Protein AF-A0A653BWK1-F1 (afdb_monomer_lite)

Radius of gyration: 15.11 Å; chains: 1; bounding box: 30×24×39 Å

Structure (mmCIF, N/CA/C/O backbone):
data_AF-A0A653BWK1-F1
#
_entry.id   AF-A0A653BWK1-F1
#
loop_
_atom_site.group_PDB
_atom_site.id
_atom_site.type_symbol
_atom_site.label_atom_id
_atom_site.label_alt_id
_atom_site.label_comp_id
_atom_site.label_asym_id
_atom_site.label_entity_id
_atom_site.label_seq_id
_atom_site.pdbx_PDB_ins_code
_atom_site.Cartn_x
_atom_site.Cartn_y
_atom_site.C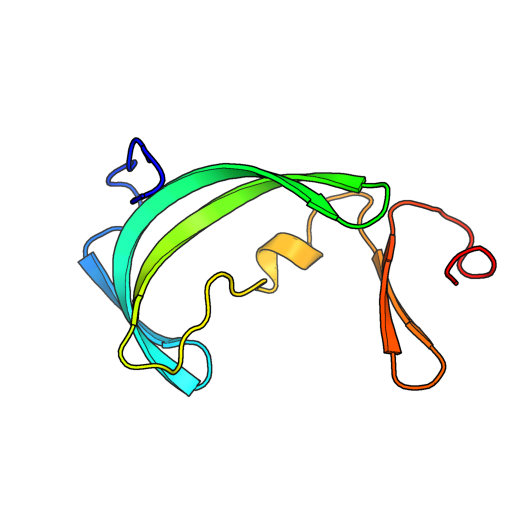artn_z
_atom_site.occupancy
_atom_site.B_iso_or_equiv
_atom_site.auth_seq_id
_atom_site.auth_comp_id
_atom_site.auth_asym_id
_atom_site.auth_atom_id
_atom_site.pdbx_PDB_model_num
ATOM 1 N N . GLU A 1 1 ? -12.318 -0.363 -17.928 1.00 37.22 1 GLU A N 1
ATOM 2 C CA . GLU A 1 1 ? -11.496 0.806 -18.306 1.00 37.22 1 GLU A CA 1
ATOM 3 C C . GLU A 1 1 ? -10.208 0.764 -17.509 1.00 37.22 1 GLU A C 1
ATOM 5 O O . GLU A 1 1 ? -10.270 0.441 -16.330 1.00 37.22 1 GLU A O 1
ATOM 10 N N . LYS A 1 2 ? -9.052 1.015 -18.135 1.00 39.84 2 LYS A N 1
ATOM 11 C CA . LYS A 1 2 ? -7.818 1.251 -17.376 1.00 39.84 2 LYS A CA 1
ATOM 12 C C . LYS A 1 2 ? -8.029 2.563 -16.631 1.00 39.84 2 LYS A C 1
ATOM 14 O O . LYS A 1 2 ? -8.350 3.554 -17.284 1.00 39.84 2 LYS A O 1
ATOM 19 N N . LEU A 1 3 ? -7.920 2.545 -15.305 1.00 43.22 3 LEU A N 1
ATOM 20 C CA . LEU A 1 3 ? -7.907 3.767 -14.507 1.00 43.22 3 LEU A CA 1
ATOM 21 C C . LEU A 1 3 ? -6.898 4.723 -15.177 1.00 43.22 3 LEU A C 1
ATOM 23 O O . LEU A 1 3 ? -5.811 4.293 -15.567 1.00 43.22 3 LEU A O 1
ATOM 27 N N . GLY A 1 4 ? -7.300 5.960 -15.462 1.00 45.44 4 GLY A N 1
ATOM 28 C CA . GLY A 1 4 ? -6.469 6.956 -16.143 1.00 45.44 4 GLY A CA 1
ATOM 29 C C . GLY A 1 4 ? -5.379 7.479 -15.213 1.00 45.44 4 GLY A C 1
ATOM 30 O O . GLY A 1 4 ? -5.454 8.618 -14.775 1.00 45.44 4 GLY A O 1
ATOM 31 N N . LEU A 1 5 ? -4.434 6.608 -14.873 1.00 56.72 5 LEU A N 1
ATOM 32 C CA . LEU A 1 5 ? -3.398 6.817 -13.872 1.00 56.72 5 LEU A CA 1
ATOM 33 C C . LEU A 1 5 ? -2.220 7.595 -14.491 1.00 56.72 5 LEU A C 1
ATOM 35 O O . LEU A 1 5 ? -1.595 7.122 -15.448 1.00 56.72 5 LEU A O 1
ATOM 39 N N . GLU A 1 6 ? -1.913 8.788 -13.972 1.00 66.69 6 GLU A N 1
ATOM 40 C CA . GLU A 1 6 ? -0.688 9.527 -14.315 1.00 66.69 6 GLU A CA 1
ATOM 41 C C . GLU A 1 6 ? 0.476 8.948 -13.500 1.00 66.69 6 GLU A C 1
ATOM 43 O O . GLU A 1 6 ? 0.708 9.316 -12.351 1.00 66.69 6 GLU A O 1
ATOM 48 N N . LEU A 1 7 ? 1.193 7.991 -14.095 1.00 76.25 7 LEU A N 1
ATOM 49 C CA . LEU A 1 7 ? 2.296 7.294 -13.433 1.00 76.25 7 LEU A CA 1
ATOM 50 C C . LEU A 1 7 ? 3.493 8.222 -13.197 1.00 76.25 7 LEU A C 1
ATOM 52 O O . LEU A 1 7 ? 4.102 8.724 -14.145 1.00 76.25 7 LEU A O 1
ATOM 56 N N . ASP A 1 8 ? 3.897 8.357 -11.935 1.00 80.56 8 ASP A N 1
ATOM 57 C CA . ASP A 1 8 ? 5.194 8.914 -11.570 1.00 80.56 8 ASP A CA 1
ATOM 58 C C . ASP A 1 8 ? 6.277 7.850 -11.852 1.00 80.56 8 ASP A C 1
ATOM 60 O O . ASP A 1 8 ? 6.176 6.722 -11.352 1.00 80.56 8 ASP A O 1
ATOM 64 N N . PRO A 1 9 ? 7.331 8.154 -12.638 1.00 83.06 9 PRO A N 1
ATOM 65 C CA . PRO A 1 9 ? 8.421 7.210 -12.900 1.00 83.06 9 PRO A CA 1
ATOM 66 C C . PRO A 1 9 ? 9.207 6.811 -11.639 1.00 83.06 9 PRO A C 1
ATOM 68 O O . PRO A 1 9 ? 9.995 5.861 -11.679 1.00 83.06 9 PRO A O 1
ATOM 71 N N . ASN A 1 10 ? 9.015 7.504 -10.515 1.00 80.94 10 ASN A N 1
ATOM 72 C CA . ASN A 1 10 ? 9.592 7.126 -9.236 1.00 80.94 10 ASN A CA 1
ATOM 73 C C . ASN A 1 10 ? 9.209 5.691 -8.864 1.00 80.94 10 ASN A C 1
ATOM 75 O O . ASN A 1 10 ? 8.042 5.301 -8.854 1.00 80.94 10 ASN A O 1
ATOM 79 N N . GLY A 1 11 ? 10.224 4.891 -8.544 1.00 75.62 11 GLY A N 1
ATOM 80 C CA . GLY A 1 11 ? 10.039 3.492 -8.180 1.00 75.62 11 GLY A CA 1
ATOM 81 C C . GLY A 1 11 ? 9.939 2.527 -9.363 1.00 75.62 11 GLY A C 1
ATOM 82 O O . GLY A 1 11 ? 9.862 1.330 -9.109 1.00 75.62 11 GLY A O 1
ATOM 83 N N . ALA A 1 12 ? 9.982 2.989 -10.620 1.00 87.56 12 ALA A N 1
ATOM 84 C CA . ALA A 1 12 ? 9.957 2.134 -11.811 1.00 87.56 12 ALA A CA 1
ATOM 85 C C . ALA A 1 12 ? 11.245 1.305 -11.994 1.00 87.56 12 ALA A C 1
ATOM 87 O O . ALA A 1 12 ? 12.322 1.675 -11.523 1.00 87.56 12 ALA A O 1
ATOM 88 N N . GLY A 1 13 ? 11.139 0.194 -12.728 1.00 86.12 13 GLY A N 1
ATOM 89 C CA . GLY A 1 13 ? 12.286 -0.621 -13.141 1.00 86.12 13 GLY A CA 1
ATOM 90 C C . GLY A 1 13 ? 12.794 -1.608 -12.087 1.00 86.12 13 GLY A C 1
ATOM 91 O O . GLY A 1 13 ? 13.845 -2.220 -12.277 1.00 86.12 13 GLY A O 1
ATOM 92 N N . GLN A 1 14 ? 12.072 -1.762 -10.980 1.00 86.12 14 GLN A N 1
ATOM 93 C CA . GLN A 1 14 ? 12.442 -2.646 -9.882 1.00 86.12 14 GLN A CA 1
ATOM 94 C C . GLN A 1 14 ? 11.745 -3.997 -10.036 1.00 86.12 14 GLN A C 1
ATOM 96 O O . GLN A 1 14 ? 10.544 -4.065 -10.304 1.00 86.12 14 GLN A O 1
ATOM 101 N N . LEU A 1 15 ? 12.498 -5.077 -9.827 1.00 88.56 15 LEU A N 1
ATOM 102 C CA . LEU A 1 15 ? 11.940 -6.417 -9.675 1.00 88.56 15 LEU A CA 1
ATOM 103 C C . LEU A 1 15 ? 11.664 -6.672 -8.191 1.00 88.56 15 LEU A C 1
ATOM 105 O O . LEU A 1 15 ? 12.590 -6.754 -7.384 1.00 88.56 15 LEU A O 1
ATOM 109 N N . LEU A 1 16 ? 10.392 -6.817 -7.840 1.00 85.88 16 LEU A N 1
ATOM 110 C CA . LEU A 1 16 ? 9.930 -7.133 -6.496 1.00 85.88 16 LEU A CA 1
ATOM 111 C C . LEU A 1 16 ? 9.788 -8.653 -6.368 1.00 85.88 16 LEU A C 1
ATOM 113 O O . LEU A 1 16 ? 8.894 -9.254 -6.964 1.00 85.88 16 LEU A O 1
ATOM 117 N N . GLN A 1 17 ? 10.684 -9.277 -5.604 1.00 84.81 17 GLN A N 1
ATOM 118 C CA . GLN A 1 17 ? 10.621 -10.707 -5.297 1.00 84.81 17 GLN A CA 1
ATOM 119 C C . GLN A 1 17 ? 9.760 -10.962 -4.059 1.00 84.81 17 GLN A C 1
ATOM 121 O O . GLN A 1 17 ? 9.873 -10.253 -3.061 1.00 84.81 17 GLN A O 1
ATOM 126 N N . GLY A 1 18 ? 8.910 -11.989 -4.119 1.00 77.19 18 GLY A N 1
ATOM 127 C CA . GLY A 1 18 ? 8.001 -12.337 -3.027 1.00 77.19 18 GLY A CA 1
ATOM 128 C C . GLY A 1 18 ? 6.845 -11.350 -2.854 1.00 77.19 18 GLY A C 1
ATOM 129 O O . GLY A 1 18 ? 6.133 -11.424 -1.853 1.00 77.19 18 GLY A O 1
ATOM 130 N N . PHE A 1 19 ? 6.626 -10.443 -3.813 1.00 78.25 19 PHE A N 1
ATOM 131 C CA . PHE A 1 19 ? 5.473 -9.547 -3.822 1.00 78.25 19 PHE A CA 1
ATOM 132 C C . PHE A 1 19 ? 4.210 -10.400 -3.871 1.00 78.25 19 PHE A C 1
ATOM 134 O O . PHE A 1 19 ? 4.050 -11.154 -4.818 1.00 78.25 19 PHE A O 1
ATOM 141 N N . GLY A 1 20 ? 3.402 -10.390 -2.807 1.00 74.06 20 GLY A N 1
ATOM 142 C CA . GLY A 1 20 ? 2.237 -11.273 -2.650 1.00 74.06 20 GLY A CA 1
ATOM 143 C C . GLY A 1 20 ? 2.530 -12.785 -2.677 1.00 74.06 20 GLY A C 1
ATOM 144 O O . GLY A 1 20 ? 1.595 -13.575 -2.614 1.00 74.06 20 GLY A O 1
ATOM 145 N N . GLY A 1 21 ? 3.797 -13.209 -2.751 1.00 80.06 21 GLY A N 1
ATOM 146 C CA . GLY A 1 21 ? 4.203 -14.598 -3.004 1.00 80.06 21 GLY A CA 1
ATOM 147 C C . GLY A 1 21 ? 4.645 -14.906 -4.445 1.00 80.06 21 GLY A C 1
ATOM 148 O O . GLY A 1 21 ? 4.985 -16.054 -4.717 1.00 80.06 21 GLY A O 1
ATOM 149 N N . GLY A 1 22 ? 4.675 -13.912 -5.341 1.00 84.94 22 GLY A N 1
ATOM 150 C CA . GLY A 1 22 ? 5.152 -14.023 -6.726 1.00 84.94 22 GLY A CA 1
ATOM 151 C C . GLY A 1 22 ? 6.233 -12.996 -7.078 1.00 84.94 22 GLY A C 1
ATOM 152 O O . GLY A 1 22 ? 6.979 -12.527 -6.208 1.00 84.94 22 GLY A O 1
ATOM 153 N N . HIS A 1 23 ? 6.320 -12.651 -8.361 1.00 87.50 23 HIS A N 1
ATOM 154 C CA . HIS A 1 23 ? 7.188 -11.597 -8.874 1.00 87.50 23 HIS A CA 1
ATOM 155 C C . HIS A 1 23 ? 6.362 -10.449 -9.434 1.00 87.50 23 HIS A C 1
ATOM 157 O O . HIS A 1 23 ? 5.342 -10.644 -10.096 1.00 87.50 23 HIS A O 1
ATOM 163 N N . ALA A 1 24 ? 6.846 -9.231 -9.222 1.00 88.69 24 ALA A N 1
ATOM 164 C CA . ALA A 1 24 ? 6.249 -8.056 -9.829 1.00 88.69 24 ALA A CA 1
ATOM 165 C C . ALA A 1 24 ? 7.321 -7.116 -10.373 1.00 88.69 24 ALA A C 1
ATOM 167 O O . ALA A 1 24 ? 8.357 -6.907 -9.742 1.00 88.69 24 ALA A O 1
ATOM 168 N N . PHE A 1 25 ? 7.077 -6.547 -11.549 1.00 89.31 25 PHE A N 1
ATOM 169 C CA . PHE A 1 25 ? 7.927 -5.517 -12.131 1.00 89.31 25 PHE A CA 1
ATOM 170 C C . PHE A 1 25 ? 7.262 -4.155 -11.964 1.00 89.31 25 PHE A C 1
ATOM 172 O O . PHE A 1 25 ? 6.137 -3.948 -12.424 1.00 89.31 25 PHE A O 1
ATOM 179 N N . SER A 1 26 ? 7.938 -3.216 -11.307 1.00 90.00 26 SER A N 1
ATOM 180 C CA . SER A 1 26 ? 7.374 -1.889 -11.080 1.00 90.00 26 SER A CA 1
ATOM 181 C C . SER A 1 26 ? 7.397 -1.034 -12.349 1.00 90.00 26 SER A C 1
ATOM 183 O O . SER A 1 26 ? 8.410 -0.892 -13.041 1.00 90.00 26 SER A O 1
ATOM 185 N N . ARG A 1 27 ? 6.251 -0.427 -12.649 1.00 90.25 27 ARG A N 1
ATOM 186 C CA . ARG A 1 27 ? 6.059 0.530 -13.745 1.00 90.25 27 ARG A CA 1
ATOM 187 C C . ARG A 1 27 ? 6.221 1.979 -13.296 1.00 90.25 27 ARG A C 1
ATOM 189 O O . ARG A 1 27 ? 6.457 2.838 -14.136 1.00 90.25 27 ARG A O 1
ATOM 196 N N . GLY A 1 28 ? 6.147 2.218 -11.994 1.00 88.62 28 GLY A N 1
ATOM 197 C CA . GLY A 1 28 ? 6.218 3.533 -11.378 1.00 88.62 28 GLY A CA 1
ATOM 198 C C . GLY A 1 28 ? 5.443 3.529 -10.074 1.00 88.62 28 GLY A C 1
ATOM 199 O O . GLY A 1 28 ? 5.146 2.467 -9.514 1.00 88.62 28 GLY A O 1
ATOM 200 N N . SER A 1 29 ? 5.092 4.715 -9.613 1.00 88.56 29 SER A N 1
ATOM 201 C CA . SER A 1 29 ? 4.238 4.907 -8.456 1.00 88.56 29 SER A CA 1
ATOM 202 C C . SER A 1 29 ? 3.107 5.862 -8.774 1.00 88.56 29 SER A C 1
ATOM 204 O O . SER A 1 29 ? 3.147 6.621 -9.740 1.00 88.56 29 SER A O 1
ATOM 206 N N . GLU A 1 30 ? 2.079 5.796 -7.949 1.00 87.69 30 GLU A N 1
ATOM 207 C CA . GLU A 1 30 ? 0.948 6.687 -8.056 1.00 87.69 30 GLU A CA 1
ATOM 208 C C . GLU A 1 30 ? 0.382 7.002 -6.690 1.00 87.69 30 GLU A C 1
ATOM 210 O O . GLU A 1 30 ? 0.348 6.156 -5.792 1.00 87.69 30 GLU A O 1
ATOM 215 N N . ARG A 1 31 ? -0.072 8.245 -6.561 1.00 86.62 31 ARG A N 1
ATOM 216 C CA . ARG A 1 31 ? -0.764 8.737 -5.388 1.00 86.62 31 ARG A CA 1
ATOM 217 C C . ARG A 1 31 ? -2.264 8.715 -5.641 1.00 86.62 31 ARG A C 1
ATOM 219 O O . ARG A 1 31 ? -2.727 9.286 -6.621 1.00 86.62 31 ARG A O 1
ATOM 226 N N . PHE A 1 32 ? -3.013 8.098 -4.740 1.00 83.81 32 PHE A N 1
ATOM 227 C CA . PHE A 1 32 ? -4.468 8.086 -4.801 1.00 83.81 32 PHE A CA 1
ATOM 228 C C . PHE A 1 32 ? -5.073 8.204 -3.408 1.00 83.81 32 PHE A C 1
ATOM 230 O O . PHE A 1 32 ? -4.467 7.847 -2.393 1.00 83.81 32 PHE A O 1
ATOM 237 N N . GLU A 1 33 ? -6.301 8.705 -3.382 1.00 84.81 33 GLU A N 1
ATOM 238 C CA . GLU A 1 33 ? -7.137 8.700 -2.194 1.00 84.81 33 GLU A CA 1
ATOM 239 C C . GLU A 1 33 ? -7.968 7.418 -2.169 1.00 84.81 33 GLU A C 1
ATOM 241 O O . GLU A 1 33 ? -8.585 7.024 -3.159 1.00 84.81 33 GLU A O 1
ATOM 246 N N . MET A 1 34 ? -8.005 6.764 -1.016 1.00 80.50 34 MET A N 1
ATOM 247 C CA . MET A 1 34 ? -8.839 5.599 -0.771 1.00 80.50 34 MET A CA 1
ATOM 248 C C . MET A 1 34 ? -9.667 5.831 0.479 1.00 80.50 34 MET A C 1
ATOM 250 O O . MET A 1 34 ? -9.159 6.242 1.521 1.00 80.50 34 MET A O 1
ATOM 254 N N . THR A 1 35 ? -10.950 5.500 0.386 1.00 77.44 35 THR A N 1
ATOM 255 C CA . THR A 1 35 ? -11.801 5.386 1.566 1.00 77.44 35 THR A CA 1
ATOM 256 C C . THR A 1 35 ? -11.800 3.938 2.029 1.00 77.44 35 THR A C 1
ATOM 258 O O . THR A 1 35 ? -12.242 3.052 1.300 1.00 77.44 35 THR A O 1
ATOM 261 N N . LEU A 1 36 ? -11.308 3.696 3.242 1.00 73.12 36 LEU A N 1
ATOM 262 C CA . LEU A 1 36 ? -11.334 2.385 3.874 1.00 73.12 36 LEU A CA 1
ATOM 263 C C . LEU A 1 36 ? -12.134 2.455 5.174 1.00 73.12 36 LEU A C 1
ATOM 265 O O . LEU A 1 36 ? -11.729 3.113 6.134 1.00 73.12 36 LEU A O 1
ATOM 269 N N . ALA A 1 37 ? -13.281 1.774 5.186 1.00 72.56 37 ALA A N 1
ATOM 270 C CA . ALA A 1 37 ? -14.322 1.966 6.192 1.00 72.56 37 ALA A CA 1
ATOM 271 C C . ALA A 1 37 ? -14.721 3.454 6.297 1.00 72.56 37 ALA A C 1
ATOM 273 O O . ALA A 1 37 ? -15.318 3.989 5.369 1.00 72.56 37 ALA A O 1
ATOM 274 N N . GLU A 1 38 ? -14.371 4.125 7.395 1.00 71.62 38 GLU A N 1
ATOM 275 C CA . GLU A 1 38 ? -14.642 5.554 7.634 1.00 71.62 38 GLU A CA 1
ATOM 276 C C . GLU A 1 38 ? -13.376 6.428 7.523 1.00 71.62 38 GLU A C 1
ATOM 278 O O . GLU A 1 38 ? -13.391 7.606 7.874 1.00 71.62 38 GLU A O 1
ATOM 283 N N . CYS A 1 39 ? -12.259 5.855 7.069 1.00 71.50 39 CYS A N 1
ATOM 284 C CA . CYS A 1 39 ? -10.973 6.541 6.992 1.00 71.50 39 CYS A CA 1
ATOM 285 C C . CYS A 1 39 ? -10.707 6.973 5.552 1.00 71.50 39 CYS A C 1
ATOM 287 O O . CYS A 1 39 ? -10.707 6.130 4.656 1.00 71.50 39 CYS A O 1
ATOM 289 N N . GLN A 1 40 ? -10.422 8.255 5.336 1.00 78.81 40 GLN A N 1
ATOM 290 C CA . GLN A 1 40 ? -9.798 8.697 4.093 1.00 78.81 40 GLN A CA 1
ATOM 291 C C . GLN A 1 40 ? -8.286 8.613 4.240 1.00 78.81 40 GLN A C 1
ATOM 293 O O . GLN A 1 40 ? -7.703 9.200 5.152 1.00 78.81 40 GLN A O 1
ATOM 298 N N . LEU A 1 41 ? -7.674 7.830 3.361 1.00 77.62 41 LEU A N 1
ATOM 299 C CA . LEU A 1 41 ? -6.244 7.604 3.312 1.00 77.62 41 LEU A CA 1
ATOM 300 C C . LEU A 1 41 ? -5.724 8.136 1.994 1.00 77.62 41 LEU A C 1
ATOM 302 O O . LEU A 1 41 ? -6.238 7.792 0.934 1.00 77.62 41 LEU A O 1
ATOM 306 N N . GLU A 1 42 ? -4.666 8.921 2.071 1.00 82.50 42 GLU A N 1
ATOM 307 C CA . GLU A 1 42 ? -3.899 9.298 0.904 1.00 82.50 42 GLU A CA 1
ATOM 308 C C . GLU A 1 42 ? -2.651 8.424 0.862 1.00 82.50 42 GLU A C 1
ATOM 310 O O . GLU A 1 42 ? -1.843 8.432 1.794 1.00 82.50 42 GLU A O 1
ATOM 315 N N . LEU A 1 43 ? -2.532 7.609 -0.182 1.00 81.94 43 LEU A N 1
ATOM 316 C CA . LEU A 1 43 ? -1.489 6.599 -0.288 1.00 81.94 43 LEU A CA 1
ATOM 317 C C . LEU A 1 43 ? -0.716 6.771 -1.582 1.00 81.94 43 LEU A C 1
ATOM 319 O O . LEU A 1 43 ? -1.281 7.108 -2.617 1.00 81.94 43 LEU A O 1
ATOM 323 N N . THR A 1 44 ? 0.572 6.454 -1.523 1.00 84.69 44 THR A N 1
ATOM 324 C CA . THR A 1 44 ? 1.385 6.203 -2.709 1.00 84.69 44 THR A CA 1
ATOM 325 C C . THR A 1 44 ? 1.583 4.699 -2.846 1.00 84.69 44 THR A C 1
ATOM 327 O O . THR A 1 44 ? 2.143 4.074 -1.943 1.00 84.69 44 THR A O 1
ATOM 330 N N . ALA A 1 45 ? 1.136 4.111 -3.954 1.00 86.19 45 ALA A N 1
ATOM 331 C CA . ALA A 1 45 ? 1.387 2.708 -4.271 1.00 86.19 45 ALA A CA 1
ATOM 332 C C . ALA A 1 45 ? 2.333 2.569 -5.459 1.00 86.19 45 ALA A C 1
ATOM 334 O O . ALA A 1 45 ? 2.380 3.420 -6.344 1.00 86.19 45 ALA A O 1
ATOM 335 N N . LEU A 1 46 ? 3.070 1.460 -5.486 1.00 88.12 46 LEU A N 1
ATOM 336 C CA . LEU A 1 46 ? 3.774 1.033 -6.686 1.00 88.12 46 LEU A CA 1
ATOM 337 C C . LEU A 1 46 ? 2.768 0.411 -7.647 1.00 88.12 46 LEU A C 1
ATOM 339 O O . LEU A 1 46 ? 2.052 -0.523 -7.283 1.00 88.12 46 LEU A O 1
ATOM 343 N N . VAL A 1 47 ? 2.765 0.890 -8.885 1.00 87.56 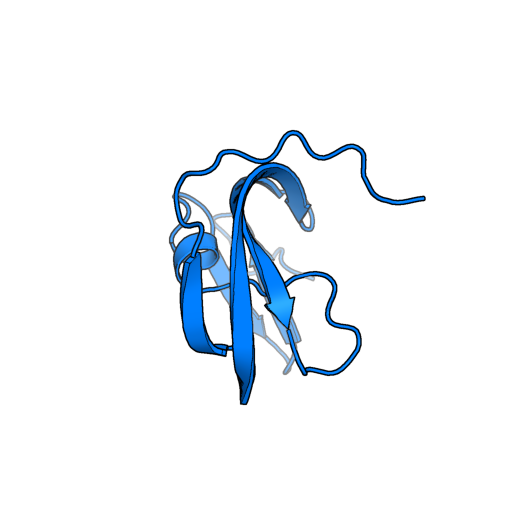47 VAL A N 1
ATOM 344 C CA . VAL A 1 47 ? 2.025 0.247 -9.968 1.00 87.56 47 VAL A CA 1
ATOM 345 C C . VAL A 1 47 ? 2.928 -0.818 -10.558 1.00 87.56 47 VAL A C 1
ATOM 347 O O . VAL A 1 47 ? 4.071 -0.542 -10.932 1.00 87.56 47 VAL A O 1
ATOM 350 N N . THR A 1 48 ? 2.447 -2.056 -10.599 1.00 87.44 48 THR A N 1
ATOM 351 C CA . THR A 1 48 ? 3.270 -3.206 -10.974 1.00 87.44 48 THR A CA 1
ATOM 352 C C . THR A 1 48 ? 2.580 -4.079 -12.007 1.00 87.44 48 THR A C 1
ATOM 354 O O . THR A 1 48 ? 1.357 -4.164 -12.054 1.00 87.44 48 THR A O 1
ATOM 357 N N . GLU A 1 49 ? 3.383 -4.741 -12.832 1.00 87.44 49 GLU A N 1
ATOM 358 C CA . GLU A 1 49 ? 2.951 -5.916 -13.580 1.00 87.44 49 GLU A CA 1
ATOM 359 C C . GLU A 1 49 ? 3.395 -7.148 -12.806 1.00 87.44 49 GLU A C 1
ATOM 361 O O . GLU A 1 49 ? 4.595 -7.390 -12.662 1.00 87.44 49 GLU A O 1
ATOM 366 N N . ALA A 1 50 ? 2.431 -7.887 -12.269 1.00 82.94 50 ALA A N 1
ATOM 367 C CA . ALA A 1 50 ? 2.674 -9.052 -11.434 1.00 82.94 50 ALA A CA 1
ATOM 368 C C . ALA A 1 50 ? 2.265 -10.341 -12.156 1.00 82.94 50 ALA A C 1
ATOM 370 O O . ALA A 1 50 ? 1.291 -10.357 -12.906 1.00 82.94 50 ALA A O 1
ATOM 371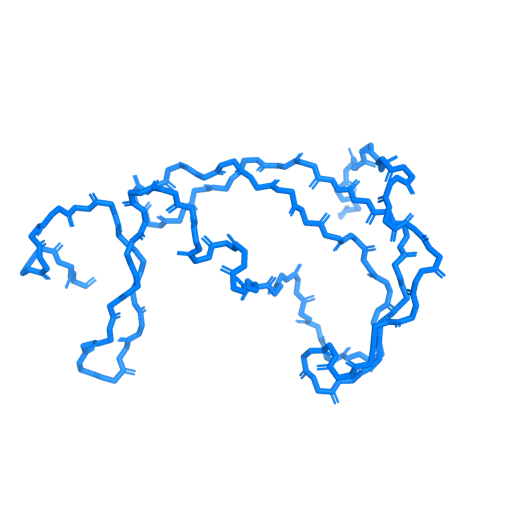 N N . ASP A 1 51 ? 2.986 -11.432 -11.896 1.00 79.12 51 ASP A N 1
ATOM 372 C CA . ASP A 1 51 ? 2.672 -12.786 -12.384 1.00 79.12 51 ASP A CA 1
ATOM 373 C C . ASP A 1 51 ? 1.651 -13.528 -11.493 1.00 79.12 51 ASP A C 1
ATOM 375 O O . ASP A 1 51 ? 1.497 -14.749 -11.560 1.00 79.12 51 ASP A O 1
ATOM 379 N N . MET A 1 52 ? 0.947 -12.775 -10.649 1.00 72.44 52 MET A N 1
ATOM 380 C CA . MET A 1 52 ? 0.043 -13.265 -9.617 1.00 72.44 52 MET A CA 1
ATOM 381 C C . MET A 1 52 ? -1.419 -13.337 -10.077 1.00 72.44 52 MET A C 1
ATOM 383 O O . MET A 1 52 ? -1.788 -12.777 -11.106 1.00 72.44 52 MET A O 1
ATOM 387 N N . ALA A 1 53 ? -2.264 -14.006 -9.277 1.00 63.94 53 ALA A N 1
ATOM 388 C CA . ALA A 1 53 ? -3.726 -13.960 -9.413 1.00 63.94 53 ALA A CA 1
ATOM 389 C C . ALA A 1 53 ? -4.248 -12.508 -9.450 1.00 63.94 53 ALA A C 1
ATOM 391 O O . ALA A 1 53 ? -3.527 -11.604 -9.035 1.00 63.94 53 ALA A O 1
ATOM 392 N N . GLU A 1 54 ? -5.488 -12.299 -9.917 1.00 69.25 54 GLU A N 1
ATOM 393 C CA . GLU A 1 54 ? -6.160 -10.990 -10.046 1.00 69.25 54 GLU A CA 1
ATOM 394 C C . GLU A 1 54 ? -6.238 -10.237 -8.702 1.00 69.25 54 GLU A C 1
ATOM 396 O O . GLU A 1 54 ? -7.250 -10.234 -8.005 1.00 69.25 54 GLU A O 1
ATOM 401 N N . ILE A 1 55 ? -5.126 -9.625 -8.308 1.00 72.00 55 ILE A N 1
ATOM 402 C CA . ILE A 1 55 ? -4.991 -8.792 -7.126 1.00 72.00 55 ILE A CA 1
ATOM 403 C C . ILE A 1 55 ? -4.952 -7.356 -7.620 1.00 72.00 55 ILE A C 1
ATOM 405 O O . ILE A 1 55 ? -3.997 -6.932 -8.268 1.00 72.00 55 ILE A O 1
ATOM 409 N N . GLU A 1 56 ? -5.995 -6.607 -7.290 1.00 77.00 56 GLU A N 1
AT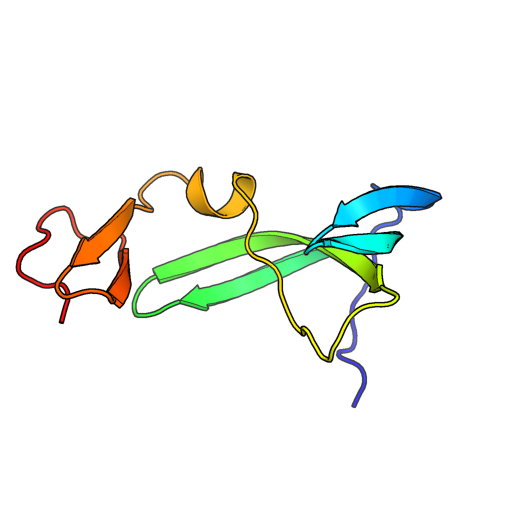OM 410 C CA . GLU A 1 56 ? -6.111 -5.203 -7.685 1.00 77.00 56 GLU A CA 1
ATOM 411 C C . GLU A 1 56 ? -5.296 -4.279 -6.766 1.00 77.00 56 GLU A C 1
ATOM 413 O O . GLU A 1 56 ? -4.840 -3.223 -7.200 1.00 77.00 56 GLU A O 1
ATOM 418 N N . LEU A 1 57 ? -5.080 -4.674 -5.502 1.00 78.44 57 LEU A N 1
ATOM 419 C CA . LEU A 1 57 ? -4.351 -3.879 -4.514 1.00 78.44 57 LEU A CA 1
ATOM 420 C C . LEU A 1 57 ? -3.728 -4.749 -3.412 1.00 78.44 57 LEU A C 1
ATOM 422 O O . LEU A 1 57 ? -4.409 -5.558 -2.781 1.00 78.44 57 LEU A O 1
ATOM 426 N N . LEU A 1 58 ? -2.443 -4.522 -3.123 1.00 80.69 58 LEU A N 1
ATOM 427 C CA . LEU A 1 58 ? -1.769 -5.049 -1.934 1.00 80.69 58 LEU A CA 1
ATOM 428 C C . LEU A 1 58 ? -1.468 -3.917 -0.955 1.00 80.69 58 LEU A C 1
ATOM 430 O O . LEU A 1 58 ? -0.715 -2.995 -1.264 1.00 80.69 58 LEU A O 1
ATOM 434 N N . LEU A 1 59 ? -2.017 -4.022 0.256 1.00 78.56 59 LEU A N 1
ATOM 435 C CA . LEU A 1 59 ? -1.686 -3.116 1.353 1.00 78.56 59 LEU A CA 1
ATOM 436 C C . LEU A 1 59 ? -0.452 -3.639 2.084 1.00 78.56 59 LEU A C 1
ATOM 438 O O . LEU A 1 59 ? -0.510 -4.621 2.823 1.00 78.56 59 LEU A O 1
ATOM 442 N N . GLY A 1 60 ? 0.682 -2.986 1.847 1.00 78.06 60 GLY A N 1
ATOM 443 C CA . GLY A 1 60 ? 1.927 -3.274 2.549 1.00 78.06 60 GLY A CA 1
ATOM 444 C C . GLY A 1 60 ? 1.994 -2.615 3.929 1.00 78.06 60 GLY A C 1
ATOM 445 O O . GLY A 1 60 ? 1.131 -1.828 4.321 1.00 78.06 60 GLY A O 1
ATOM 446 N N . GLN A 1 61 ? 3.091 -2.868 4.647 1.00 75.81 61 GLN A N 1
ATOM 447 C CA . GLN A 1 61 ? 3.357 -2.251 5.953 1.00 75.81 61 GLN A CA 1
ATOM 448 C C . GLN A 1 61 ? 3.295 -0.715 5.906 1.00 75.81 61 GLN A C 1
ATOM 450 O O . GLN A 1 61 ? 2.845 -0.094 6.862 1.00 75.81 61 GLN A O 1
ATOM 455 N N . ALA A 1 62 ? 3.711 -0.097 4.796 1.00 72.81 62 ALA A N 1
ATOM 456 C CA . ALA A 1 62 ? 3.668 1.354 4.633 1.00 72.81 62 ALA A CA 1
ATOM 457 C C . ALA A 1 62 ? 2.250 1.924 4.811 1.00 72.81 62 ALA A C 1
ATOM 459 O O . ALA A 1 62 ? 2.092 2.935 5.485 1.00 72.81 62 ALA A O 1
ATOM 460 N N . THR A 1 63 ? 1.221 1.240 4.298 1.00 71.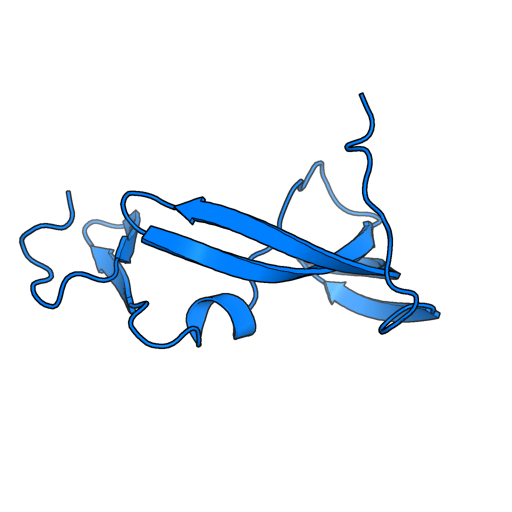44 63 THR A N 1
ATOM 461 C CA . THR A 1 63 ? -0.181 1.638 4.489 1.00 71.44 63 THR A CA 1
ATOM 462 C C . THR A 1 63 ? -0.622 1.511 5.947 1.00 71.44 63 THR A C 1
ATOM 464 O O . THR A 1 63 ? -1.395 2.328 6.438 1.00 71.44 63 THR A O 1
ATOM 467 N N . LEU A 1 64 ? -0.122 0.497 6.656 1.00 74.19 64 LEU A N 1
ATOM 468 C CA . LEU A 1 64 ? -0.426 0.281 8.075 1.00 74.19 64 LEU A CA 1
ATOM 469 C C . LEU A 1 64 ? 0.315 1.259 8.997 1.00 74.19 64 LEU A C 1
ATOM 471 O O . LEU A 1 64 ? -0.123 1.483 10.119 1.00 74.19 64 LEU A O 1
ATOM 475 N N . ASN A 1 65 ? 1.417 1.847 8.528 1.00 76.75 65 ASN A N 1
ATOM 476 C CA . ASN A 1 65 ? 2.180 2.862 9.252 1.00 76.75 65 ASN A CA 1
ATOM 477 C C . ASN A 1 65 ? 1.603 4.281 9.095 1.00 76.75 65 ASN A C 1
ATOM 479 O O . ASN A 1 65 ? 2.184 5.226 9.634 1.00 76.75 65 ASN A O 1
ATOM 483 N N . THR A 1 66 ? 0.493 4.463 8.370 1.00 76.69 66 THR A N 1
ATOM 484 C CA . THR A 1 66 ? -0.148 5.775 8.235 1.00 76.69 66 THR A CA 1
ATOM 485 C C . THR A 1 66 ? -0.565 6.305 9.615 1.00 76.69 66 THR A C 1
ATOM 487 O O . THR A 1 66 ? -1.300 5.621 10.334 1.00 76.69 66 THR A O 1
ATOM 490 N N . PRO A 1 67 ? -0.130 7.517 10.016 1.00 77.69 67 PRO A N 1
ATOM 491 C CA . PRO A 1 67 ? -0.462 8.072 11.323 1.00 77.69 67 PRO A CA 1
ATOM 492 C C . PRO A 1 67 ? -1.968 8.108 11.577 1.00 77.69 67 PRO A C 1
ATOM 494 O O . PRO A 1 67 ? -2.748 8.546 10.735 1.00 77.69 67 PRO A O 1
ATOM 497 N N . GLY A 1 68 ? -2.372 7.655 12.761 1.00 76.88 68 GLY A N 1
ATOM 498 C CA . GLY A 1 68 ? -3.778 7.597 13.149 1.00 76.88 68 GLY A CA 1
ATOM 499 C C . GLY A 1 68 ? -4.533 6.383 12.610 1.00 76.88 68 GLY A C 1
ATOM 500 O O . GLY A 1 68 ? -5.657 6.177 13.040 1.00 76.88 68 GLY A O 1
ATOM 501 N N . VAL A 1 69 ? -3.941 5.549 11.749 1.00 78.31 69 VAL A N 1
ATOM 502 C CA . VAL A 1 69 ? -4.533 4.273 11.326 1.00 78.31 69 VAL A CA 1
ATOM 503 C C . VAL A 1 69 ? -4.081 3.161 12.264 1.00 78.31 69 VAL A C 1
ATOM 505 O O . VAL A 1 69 ? -2.899 3.004 12.549 1.00 78.31 69 VAL A O 1
ATOM 508 N N . THR A 1 70 ? -5.032 2.370 12.748 1.00 79.19 70 THR A N 1
ATOM 509 C CA . THR A 1 70 ? -4.786 1.186 13.575 1.00 79.19 70 THR A CA 1
ATOM 510 C C . THR A 1 70 ? -5.426 -0.030 12.920 1.00 79.19 70 THR A C 1
ATOM 512 O O . THR A 1 70 ? -6.600 -0.001 12.549 1.00 79.19 70 THR A O 1
ATOM 515 N N . MET A 1 71 ? -4.659 -1.116 12.806 1.00 82.31 71 MET A N 1
ATOM 516 C CA . MET A 1 71 ? -5.174 -2.426 12.417 1.00 82.31 71 MET A CA 1
ATOM 517 C C . MET A 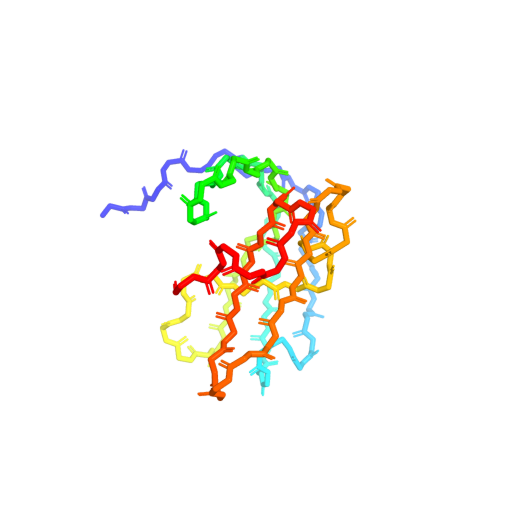1 71 ? -5.583 -3.225 13.652 1.00 82.31 71 MET A C 1
ATOM 519 O O . MET A 1 71 ? -4.807 -3.368 14.596 1.00 82.31 71 MET A O 1
ATOM 523 N N . VAL A 1 72 ? -6.790 -3.781 13.629 1.00 81.44 72 VAL A N 1
ATOM 524 C CA . VAL A 1 72 ? -7.364 -4.563 14.726 1.00 81.44 72 VAL A CA 1
ATOM 525 C C . VAL A 1 72 ? -7.804 -5.918 14.198 1.00 81.44 72 VAL A C 1
ATOM 527 O O . VAL A 1 72 ? -8.488 -5.992 13.181 1.00 81.44 72 VAL A O 1
ATOM 530 N N . VAL A 1 73 ? -7.462 -6.992 14.910 1.00 82.44 73 VAL A N 1
ATOM 531 C CA . VAL A 1 73 ? -7.982 -8.335 14.626 1.00 82.44 73 VAL A CA 1
ATOM 532 C C . VAL A 1 73 ? -8.942 -8.741 15.741 1.00 82.44 73 VAL A C 1
ATOM 534 O O . VAL A 1 73 ? -8.543 -8.852 16.899 1.00 82.44 73 VAL A O 1
ATOM 537 N N . ARG A 1 74 ? -10.216 -8.960 15.404 1.00 79.44 74 ARG A N 1
ATOM 538 C CA . ARG A 1 74 ? -11.272 -9.340 16.356 1.00 79.44 74 ARG A CA 1
ATOM 539 C C . ARG A 1 74 ? -12.189 -10.379 15.718 1.00 79.44 74 ARG A C 1
ATOM 541 O O . ARG A 1 74 ? -12.605 -10.229 14.577 1.00 79.44 74 ARG A O 1
ATOM 548 N N . GLY A 1 75 ? -12.478 -11.462 16.443 1.00 83.12 75 GLY A N 1
ATOM 549 C CA . GLY A 1 75 ? -13.370 -12.524 15.953 1.00 83.12 75 GLY A CA 1
ATOM 550 C C . GLY A 1 75 ? -12.903 -13.189 14.650 1.00 83.12 75 GLY A C 1
ATOM 551 O O . GLY A 1 75 ? -13.732 -13.580 13.836 1.00 83.12 75 GLY A O 1
ATOM 552 N N . GLY A 1 76 ? -11.587 -13.262 14.414 1.00 85.12 76 GLY A N 1
ATOM 553 C CA . GLY A 1 76 ? -11.016 -13.798 13.171 1.00 85.12 76 GLY A CA 1
ATOM 554 C C . GLY A 1 76 ? -11.138 -12.868 11.958 1.00 85.12 76 GLY A C 1
ATOM 555 O O . GLY A 1 76 ? -10.813 -13.279 10.849 1.00 85.12 76 GLY A O 1
ATOM 556 N N . ARG A 1 77 ? -11.591 -11.624 12.153 1.00 79.31 77 ARG A N 1
ATOM 557 C CA . ARG A 1 77 ? -11.687 -10.596 11.114 1.00 79.31 77 ARG A CA 1
ATOM 558 C C . ARG A 1 77 ? -10.674 -9.489 11.362 1.00 79.31 77 ARG A C 1
ATOM 560 O O . ARG A 1 77 ? -10.370 -9.167 12.510 1.00 79.31 77 ARG A O 1
ATOM 567 N N . MET A 1 78 ? -10.165 -8.927 10.273 1.00 80.31 78 MET A N 1
ATOM 568 C CA . MET A 1 78 ? -9.258 -7.785 10.281 1.00 80.31 78 MET A CA 1
ATOM 569 C C . MET A 1 78 ? -10.038 -6.507 9.981 1.00 80.31 78 MET A C 1
ATOM 571 O O . MET A 1 78 ? -10.860 -6.481 9.067 1.00 80.31 78 MET A O 1
ATOM 575 N N . TYR A 1 79 ? -9.730 -5.451 10.724 1.00 79.81 79 TYR A N 1
ATOM 576 C CA . TYR A 1 79 ? -10.328 -4.133 10.598 1.00 79.81 79 TYR A CA 1
ATOM 577 C C . TYR A 1 79 ? -9.244 -3.062 10.574 1.00 79.81 79 TYR A C 1
ATOM 579 O O . TYR A 1 79 ? -8.224 -3.191 11.252 1.00 79.81 79 TYR A O 1
ATOM 587 N N . LEU A 1 80 ? -9.492 -1.984 9.836 1.00 80.25 80 LEU A N 1
ATOM 588 C CA . LEU A 1 80 ? -8.672 -0.776 9.847 1.00 80.25 80 LEU A CA 1
ATOM 589 C C . LEU A 1 80 ? -9.534 0.385 10.345 1.00 80.25 80 LEU A C 1
ATOM 591 O O . LEU A 1 80 ? -10.674 0.544 9.913 1.00 80.25 80 LEU A O 1
ATOM 595 N N . THR A 1 81 ? -9.021 1.149 11.308 1.00 77.31 81 THR A N 1
ATOM 596 C CA . THR A 1 81 ? -9.774 2.209 11.991 1.00 77.31 81 THR A CA 1
ATOM 597 C C . THR A 1 81 ? -8.881 3.383 12.366 1.00 77.31 81 THR A C 1
ATOM 599 O O . THR A 1 81 ? -7.703 3.200 12.665 1.00 77.31 81 THR A O 1
ATOM 602 N N . THR A 1 82 ? -9.457 4.582 12.408 1.00 75.75 82 THR A N 1
ATOM 603 C CA . THR A 1 82 ? -8.861 5.780 13.021 1.00 75.75 82 THR A CA 1
ATOM 604 C C . THR A 1 82 ? -9.458 6.105 14.388 1.00 75.75 82 THR A C 1
ATOM 606 O O . THR A 1 82 ? -9.050 7.060 15.051 1.00 75.75 82 THR A O 1
ATOM 609 N N . LYS A 1 83 ? -10.444 5.317 14.837 1.00 72.94 83 LYS A N 1
ATOM 610 C CA . LYS A 1 83 ? -11.123 5.539 16.112 1.00 72.94 83 LYS A CA 1
ATOM 611 C C . LYS A 1 83 ? -10.220 5.089 17.267 1.00 72.94 83 LYS A C 1
ATOM 613 O O . LYS A 1 83 ? -9.710 3.971 17.234 1.00 72.94 83 LYS A O 1
ATOM 618 N N . PRO A 1 84 ? -10.096 5.894 18.339 1.00 64.75 84 PRO A N 1
ATOM 619 C CA . PRO A 1 84 ? -9.307 5.527 19.513 1.00 64.75 84 PRO A CA 1
ATOM 620 C C . PRO A 1 84 ? -9.940 4.387 20.325 1.00 64.75 84 PRO A C 1
ATOM 622 O O . PRO A 1 84 ? -9.250 3.751 21.116 1.00 64.75 84 PRO A O 1
ATOM 625 N N . ASN A 1 85 ? -11.245 4.130 20.152 1.00 61.91 85 ASN A N 1
ATOM 626 C CA . ASN A 1 85 ? -11.958 3.072 20.862 1.00 61.91 85 ASN A CA 1
ATOM 627 C C . ASN A 1 85 ? -12.277 1.887 19.938 1.00 61.91 85 ASN A C 1
ATOM 629 O O . ASN A 1 85 ? -13.086 1.993 19.012 1.00 61.91 85 ASN A O 1
ATOM 633 N N . ILE A 1 86 ? -11.653 0.755 20.252 1.00 61.88 86 ILE A N 1
ATOM 634 C CA . ILE A 1 86 ? -11.738 -0.516 19.531 1.00 61.88 86 ILE A CA 1
ATOM 635 C C . ILE A 1 86 ? -13.124 -1.172 19.636 1.00 61.88 86 ILE A C 1
ATOM 637 O O . ILE A 1 86 ? -13.481 -1.999 18.799 1.00 61.88 86 ILE A O 1
ATOM 641 N N . ASP A 1 87 ? -13.926 -0.791 20.635 1.00 65.94 87 ASP A N 1
ATOM 642 C CA . ASP A 1 87 ? -15.257 -1.364 20.855 1.00 65.94 87 ASP A CA 1
ATOM 643 C C . ASP A 1 87 ? -16.307 -0.897 19.842 1.00 65.94 87 ASP A C 1
ATOM 645 O O . ASP A 1 87 ? -17.352 -1.527 19.712 1.00 65.94 87 ASP A O 1
ATOM 649 N N . ASN A 1 88 ? -15.991 0.137 19.058 1.00 57.00 88 ASN A N 1
ATOM 650 C CA . ASN A 1 88 ? -16.844 0.664 17.989 1.00 57.00 88 ASN A CA 1
ATOM 651 C C . ASN A 1 88 ? -16.471 0.133 16.594 1.00 57.00 88 ASN A C 1
ATOM 653 O O . ASN A 1 88 ? -16.889 0.705 15.586 1.00 57.00 88 ASN A O 1
ATOM 657 N N . VAL A 1 89 ? -15.644 -0.911 16.527 1.00 59.56 89 VAL A N 1
ATOM 658 C CA . VAL A 1 89 ? -15.247 -1.565 15.278 1.00 59.56 89 VAL A CA 1
ATOM 659 C C . VAL A 1 89 ? -16.087 -2.836 15.125 1.00 59.56 89 VAL A C 1
ATOM 661 O O . VAL A 1 89 ? -15.846 -3.826 15.821 1.00 59.56 89 VAL A O 1
ATOM 664 N N . GLY A 1 90 ? -17.128 -2.749 14.288 1.00 55.56 90 GLY A N 1
ATOM 665 C CA . GLY A 1 90 ? -18.096 -3.817 13.989 1.00 55.56 90 GLY A CA 1
ATOM 666 C C . GLY A 1 90 ? -17.763 -4.561 12.707 1.00 55.56 90 GLY A C 1
ATOM 667 O O . GLY A 1 90 ? -17.517 -3.871 11.698 1.00 55.56 90 GLY A O 1
#

Foldseek 3Di:
DPDPFPFDQAPAQDWDDCPVHWIKGFNHKGWDWDDFPNDTDIDIDTDIDTPDDPDPDDDDVVNCPPPLWHWDQDPNDIGIDSDPDPVPTD

Sequence (90 aa):
EKLGLELDPNGAGQLLQGFGGGHAFSRGSERFEMTLAECQLELTALVTEADMAEIELLLGQATLNTPGVTMVVRGGRMYLTTKPNIDNVG

pLDDT: mean 76.8, std 11.02, range [37.22, 90.25]

Organism: Callosobruchus maculatus (NCBI:txid64391)

Secondary structure (DSSP, 8-state):
-------BSTTTT-EEEEETTEEEEEEEEEEEEEEETTEEEEEEEEEEEESSSS-S----HHHHTSTT-EEEEETTEEEEE--S-GGG--